Protein AF-A0A8J4SW60-F1 (afdb_monomer_lite)

Foldseek 3Di:
DVVVCVVAVDPQDDDDDDDCVVVDPDDDDDDDPVPPDDDPDDDDDPPDDDDDDDDDDDPPPDDDWDKDKDFDPPVVRRVVPRMDIDTDGD

Structure (mmCIF, N/CA/C/O backbone):
data_AF-A0A8J4SW60-F1
#
_entry.id   AF-A0A8J4SW60-F1
#
loop_
_atom_site.group_PDB
_atom_site.id
_atom_site.type_symbol
_atom_site.label_atom_id
_atom_site.label_alt_id
_atom_site.label_comp_id
_atom_site.label_asym_id
_atom_site.label_entity_id
_atom_site.label_seq_id
_atom_site.pdbx_PDB_ins_code
_atom_site.Cartn_x
_atom_site.Cartn_y
_atom_site.Cartn_z
_atom_site.occupancy
_atom_site.B_iso_or_equiv
_atom_site.auth_seq_id
_atom_site.auth_comp_id
_atom_site.auth_asym_id
_atom_site.auth_atom_id
_atom_site.pdbx_PDB_model_num
ATOM 1 N N . MET A 1 1 ? -15.616 -12.862 3.438 1.00 44.19 1 MET A N 1
ATOM 2 C CA . MET A 1 1 ? -14.140 -13.023 3.349 1.00 44.19 1 MET A CA 1
ATOM 3 C C . MET A 1 1 ? -13.613 -14.457 3.515 1.00 44.19 1 MET A C 1
ATOM 5 O O . MET A 1 1 ? -12.539 -14.724 2.983 1.00 44.19 1 MET A O 1
ATOM 9 N N . ARG A 1 2 ? -14.316 -15.396 4.182 1.00 40.44 2 ARG A N 1
ATOM 10 C CA . ARG A 1 2 ? -13.878 -16.812 4.263 1.00 40.44 2 ARG A CA 1
ATOM 11 C C . ARG A 1 2 ? -13.726 -17.492 2.889 1.00 40.44 2 ARG A C 1
ATOM 13 O O . ARG A 1 2 ? -12.720 -18.157 2.680 1.00 40.44 2 ARG A O 1
ATOM 20 N N . SER A 1 3 ? -14.633 -17.264 1.931 1.00 43.47 3 SER A N 1
ATOM 21 C CA . SER A 1 3 ? -14.531 -17.909 0.602 1.00 43.47 3 SER A CA 1
ATOM 22 C C . SER A 1 3 ? -13.369 -17.383 -0.255 1.00 43.47 3 SER A C 1
ATOM 24 O O . SER A 1 3 ? -12.759 -18.143 -1.002 1.00 43.47 3 SER A O 1
ATOM 26 N N . LEU A 1 4 ? -12.973 -16.117 -0.081 1.00 47.72 4 LEU A N 1
ATOM 27 C CA . LEU A 1 4 ? -11.830 -15.533 -0.792 1.00 47.72 4 LEU A CA 1
ATOM 28 C C . LEU A 1 4 ? -10.479 -15.958 -0.191 1.00 47.72 4 LEU A C 1
ATOM 30 O O . LEU A 1 4 ? -9.462 -15.827 -0.861 1.00 47.72 4 LEU A O 1
ATOM 34 N N . ARG A 1 5 ? -10.415 -16.430 1.068 1.00 50.31 5 ARG A N 1
ATOM 35 C CA . ARG A 1 5 ? -9.197 -17.083 1.599 1.00 50.31 5 ARG A CA 1
ATOM 36 C C . ARG A 1 5 ? -8.960 -18.440 0.927 1.00 50.31 5 ARG A C 1
ATOM 38 O O . ARG A 1 5 ? -7.818 -18.755 0.644 1.00 50.31 5 ARG A O 1
ATOM 45 N N . GLY A 1 6 ? -10.021 -19.197 0.638 1.00 47.00 6 GLY A N 1
ATOM 46 C CA . GLY A 1 6 ? -9.918 -20.465 -0.097 1.00 47.00 6 GLY A CA 1
ATOM 47 C C . GLY A 1 6 ? -9.657 -20.295 -1.598 1.00 47.00 6 GLY A C 1
ATOM 48 O O . GLY A 1 6 ? -9.019 -21.148 -2.196 1.00 47.00 6 GLY A O 1
ATOM 49 N N . SER A 1 7 ? -10.113 -19.190 -2.202 1.00 45.56 7 SER A N 1
ATOM 50 C CA . SER A 1 7 ? -9.956 -18.939 -3.651 1.00 45.56 7 SER A CA 1
ATOM 51 C C . SER A 1 7 ? -8.594 -18.341 -4.036 1.00 45.56 7 SER A C 1
ATOM 53 O O . SER A 1 7 ? -8.134 -18.533 -5.154 1.00 45.56 7 SER A O 1
ATOM 55 N N . TYR A 1 8 ? -7.947 -17.622 -3.114 1.00 50.41 8 TYR A N 1
ATOM 56 C CA . TYR A 1 8 ? -6.643 -16.971 -3.306 1.00 50.41 8 TYR A CA 1
ATOM 57 C C . TYR A 1 8 ? -5.705 -17.335 -2.150 1.00 50.41 8 TYR A C 1
ATOM 59 O O . TYR A 1 8 ? -5.139 -16.456 -1.508 1.00 50.41 8 TYR A O 1
ATOM 67 N N . GLY A 1 9 ? -5.680 -18.622 -1.802 1.00 52.25 9 GLY A N 1
ATOM 68 C CA . GLY A 1 9 ? -4.849 -19.229 -0.765 1.00 52.25 9 GLY A CA 1
ATOM 69 C C . GLY A 1 9 ? -3.993 -20.334 -1.380 1.00 52.25 9 GLY A C 1
ATOM 70 O O . GLY A 1 9 ? -4.264 -21.508 -1.169 1.00 52.25 9 GLY A O 1
ATOM 71 N N . GLY A 1 10 ? -3.025 -19.963 -2.210 1.00 51.81 10 GLY A N 1
ATOM 72 C CA . GLY A 1 10 ? -2.025 -20.829 -2.824 1.00 51.81 10 GLY A CA 1
ATOM 73 C C . GLY A 1 10 ? -0.607 -20.248 -2.693 1.00 51.81 10 GLY A C 1
ATOM 74 O O . GLY A 1 10 ? -0.398 -19.280 -1.959 1.00 51.81 10 GLY A O 1
ATOM 75 N N . PRO A 1 11 ? 0.380 -20.802 -3.417 1.00 50.53 11 PRO A N 1
ATOM 76 C CA . PRO A 1 11 ? 1.784 -20.371 -3.352 1.00 50.53 11 PRO A CA 1
ATOM 77 C C . PRO A 1 11 ? 2.003 -18.880 -3.663 1.00 50.53 11 PRO A C 1
ATOM 79 O O . PRO A 1 11 ? 2.947 -18.287 -3.157 1.00 50.53 11 PRO A O 1
ATOM 82 N N . ASN A 1 12 ? 1.089 -18.268 -4.430 1.00 50.62 12 ASN A N 1
ATOM 83 C CA . ASN A 1 12 ? 1.147 -16.868 -4.872 1.00 50.62 12 ASN A CA 1
ATOM 84 C C .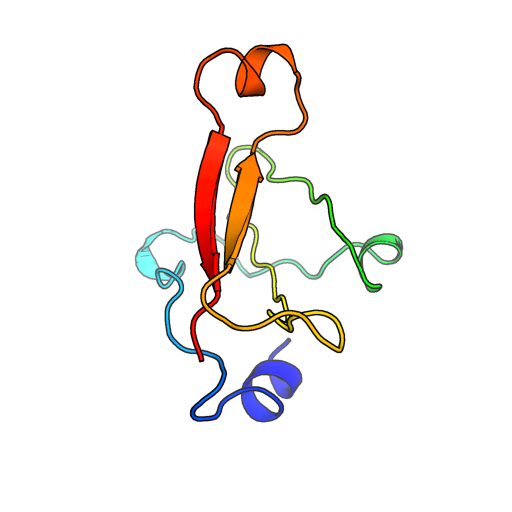 ASN A 1 12 ? 0.158 -15.951 -4.101 1.00 50.62 12 ASN A C 1
ATOM 86 O O . ASN A 1 12 ? -0.263 -14.914 -4.609 1.00 50.62 12 ASN A O 1
ATOM 90 N N . GLY A 1 13 ? -0.240 -16.352 -2.884 1.00 59.66 13 GLY A N 1
ATOM 91 C CA . GLY A 1 13 ? -1.020 -15.574 -1.900 1.00 59.66 13 GLY A CA 1
ATOM 92 C C . GLY A 1 13 ? -2.060 -16.453 -1.200 1.00 59.66 13 GLY A C 1
ATOM 93 O O . GLY A 1 13 ? -2.605 -17.321 -1.858 1.00 59.66 13 GLY A O 1
ATOM 94 N N . VAL A 1 14 ? -2.419 -16.348 0.088 1.00 59.69 14 VAL A N 1
ATOM 95 C CA . VAL A 1 14 ? -1.895 -15.576 1.233 1.00 59.69 14 VAL A CA 1
ATOM 96 C C . VAL A 1 14 ? -1.253 -16.558 2.234 1.00 59.69 14 VAL A C 1
ATOM 98 O O . VAL A 1 14 ? -1.962 -17.432 2.739 1.00 59.69 14 VAL A O 1
ATOM 101 N N . PRO A 1 15 ? 0.046 -16.410 2.563 1.00 49.28 15 PRO A N 1
ATOM 102 C CA . PRO A 1 15 ? 0.424 -16.086 3.952 1.00 49.28 15 PRO A CA 1
ATOM 103 C C . PRO A 1 15 ? 1.579 -15.063 4.036 1.00 49.28 15 PRO A C 1
ATOM 105 O O . PRO A 1 15 ? 2.565 -15.178 3.318 1.00 49.28 15 PRO A O 1
ATOM 108 N N . GLY A 1 16 ? 1.479 -14.066 4.926 1.00 52.22 16 GLY A N 1
ATOM 109 C CA . GLY A 1 16 ? 2.569 -13.094 5.141 1.00 52.22 16 GLY A CA 1
ATOM 110 C C . GLY A 1 16 ? 2.196 -11.814 5.897 1.00 52.22 16 GLY A C 1
ATOM 111 O O . GLY A 1 16 ? 3.074 -11.111 6.383 1.00 52.22 16 GLY A O 1
ATOM 112 N N . GLY A 1 17 ? 0.903 -11.514 6.046 1.00 60.50 17 GLY A N 1
ATOM 113 C CA . GLY A 1 17 ? 0.468 -10.487 6.992 1.00 60.50 17 GLY A CA 1
ATOM 114 C C . GLY A 1 17 ? 0.640 -10.972 8.432 1.00 60.50 17 GLY A C 1
ATOM 115 O O . GLY A 1 17 ? 0.413 -12.152 8.707 1.00 60.50 17 GLY A O 1
ATOM 116 N N . ILE A 1 18 ? 1.003 -10.065 9.344 1.00 70.19 18 ILE A N 1
ATOM 117 C CA . ILE A 1 18 ? 0.930 -10.315 10.790 1.00 70.19 18 ILE A CA 1
ATOM 118 C C . ILE A 1 18 ? -0.498 -10.781 11.099 1.00 70.19 18 ILE A C 1
ATOM 120 O O . ILE A 1 18 ? -1.451 -10.093 10.730 1.00 70.19 18 ILE A O 1
ATOM 124 N N . ASP A 1 19 ? -0.650 -11.953 11.725 1.00 76.88 19 ASP A N 1
ATOM 125 C CA . ASP A 1 19 ? -1.961 -12.424 12.174 1.00 76.88 19 ASP A CA 1
ATOM 126 C C . ASP A 1 19 ? -2.521 -11.402 13.175 1.00 76.88 19 ASP A C 1
ATOM 128 O O . ASP A 1 19 ? -1.919 -11.210 14.232 1.00 76.88 19 ASP A O 1
ATOM 132 N N . PRO A 1 20 ? -3.639 -10.719 12.866 1.00 80.88 20 PRO A N 1
ATOM 133 C CA . PRO A 1 20 ? -4.209 -9.731 13.770 1.00 80.88 20 PRO A CA 1
ATOM 134 C C . PRO A 1 20 ? -4.863 -10.370 15.000 1.00 80.88 20 PRO A C 1
ATOM 136 O O . PRO A 1 20 ? -5.138 -9.664 15.966 1.00 80.88 20 PRO A O 1
ATOM 139 N N . THR A 1 21 ? -5.136 -11.681 14.978 1.00 82.69 21 THR A N 1
ATOM 140 C CA . THR A 1 21 ? -5.933 -12.381 16.001 1.00 82.69 21 THR A CA 1
ATOM 141 C C . THR A 1 21 ? -5.429 -12.179 17.439 1.00 82.69 21 THR A C 1
ATOM 143 O O . THR A 1 21 ? -6.270 -11.970 18.309 1.00 82.69 21 THR A O 1
ATOM 146 N N . PRO A 1 22 ? -4.111 -12.158 17.730 1.00 87.69 22 PRO A N 1
ATOM 147 C CA . PRO A 1 22 ? -3.608 -11.896 19.082 1.00 87.69 22 PRO A CA 1
ATOM 148 C C . PRO A 1 22 ? -3.856 -10.467 19.594 1.00 87.69 22 PRO A C 1
ATOM 150 O O . PRO A 1 22 ? -3.791 -10.241 20.799 1.00 87.69 22 PRO A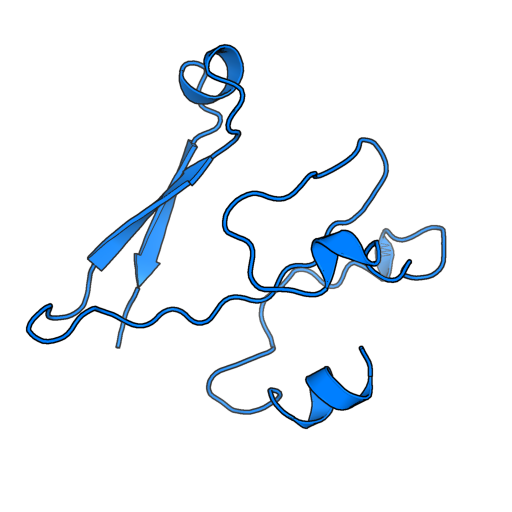 O 1
ATOM 153 N N . PHE A 1 23 ? -4.113 -9.507 18.700 1.00 88.00 23 PHE A N 1
ATOM 154 C CA . PHE A 1 23 ? -4.296 -8.085 19.028 1.00 88.00 23 PHE A CA 1
ATOM 155 C C . PHE A 1 23 ? -5.743 -7.609 18.850 1.00 88.00 23 PHE A C 1
ATOM 157 O O . PHE A 1 23 ? -6.113 -6.543 19.340 1.00 88.00 23 PHE A O 1
ATOM 164 N N . ALA A 1 24 ? -6.562 -8.370 18.125 1.00 88.44 24 ALA A N 1
ATOM 165 C CA . ALA A 1 24 ? -7.942 -8.021 17.840 1.00 88.44 24 ALA A CA 1
ATOM 166 C C . ALA A 1 24 ? -8.827 -8.214 19.079 1.00 88.44 24 ALA A C 1
ATOM 168 O O . ALA A 1 24 ? -8.898 -9.297 19.656 1.00 88.44 24 ALA A O 1
ATOM 169 N N . THR A 1 25 ? -9.555 -7.165 19.454 1.00 92.06 25 THR A N 1
ATOM 170 C CA . THR A 1 25 ? -10.505 -7.172 20.580 1.00 92.06 25 THR A CA 1
ATOM 171 C C . THR A 1 25 ? -11.953 -7.414 20.147 1.00 92.06 25 THR A C 1
ATOM 173 O O . THR A 1 25 ? -12.832 -7.570 20.991 1.00 92.06 25 THR A O 1
ATOM 176 N N . GLY A 1 26 ? -12.214 -7.461 18.837 1.00 88.56 26 GLY A N 1
ATOM 177 C CA . GLY A 1 26 ? -13.543 -7.616 18.255 1.00 88.56 26 GLY A CA 1
ATOM 178 C C . GLY A 1 26 ? -13.527 -8.408 16.945 1.00 88.56 26 GLY A C 1
ATOM 179 O O . GLY A 1 26 ? -12.458 -8.748 16.427 1.00 88.56 26 GLY A O 1
ATOM 180 N N . PRO A 1 27 ? -14.713 -8.742 16.408 1.00 86.75 27 PRO A N 1
ATOM 181 C CA . PRO A 1 27 ? -14.818 -9.449 15.141 1.00 86.75 27 PRO A CA 1
ATOM 182 C C . PRO A 1 27 ? -14.336 -8.578 13.972 1.00 86.75 27 PRO A C 1
ATOM 184 O O . PRO A 1 27 ? -14.357 -7.353 14.030 1.00 86.75 27 PRO A O 1
ATOM 187 N N . MET A 1 28 ? -13.948 -9.224 12.871 1.00 86.25 28 MET A N 1
ATOM 188 C CA . MET A 1 28 ? -13.656 -8.529 11.616 1.00 86.25 28 MET A CA 1
ATOM 189 C C . MET A 1 28 ? -14.935 -7.920 11.034 1.00 86.25 28 MET A C 1
ATOM 191 O O . MET A 1 28 ? -15.889 -8.644 10.738 1.00 86.25 28 MET A O 1
ATOM 195 N N . GLU A 1 2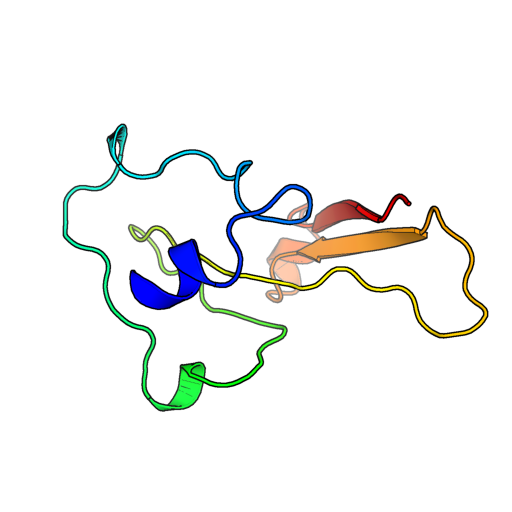9 ? -14.917 -6.612 10.812 1.00 90.62 29 GLU A N 1
ATOM 196 C CA . GLU A 1 29 ? -16.000 -5.893 10.145 1.00 90.62 29 GLU A CA 1
ATOM 197 C C . GLU A 1 29 ? -15.877 -6.024 8.616 1.00 90.62 29 GLU A C 1
ATOM 199 O O . GLU A 1 29 ? -14.767 -5.995 8.072 1.00 90.62 29 GLU A O 1
ATOM 204 N N . PRO A 1 30 ? -16.991 -6.225 7.888 1.00 89.81 30 PRO A N 1
ATOM 205 C CA . PRO A 1 30 ? -16.964 -6.202 6.432 1.00 89.81 30 PRO A CA 1
ATOM 206 C C . PRO A 1 30 ? -16.711 -4.774 5.910 1.00 89.81 30 PRO A C 1
ATOM 208 O O . PRO A 1 30 ? -17.112 -3.814 6.564 1.00 89.81 30 PRO A O 1
ATOM 211 N N . PRO A 1 31 ? -16.110 -4.620 4.714 1.00 91.62 31 PRO A N 1
ATOM 212 C CA . PRO A 1 31 ? -15.967 -3.307 4.086 1.00 91.62 31 PRO A CA 1
ATOM 213 C C . PRO A 1 31 ? -17.334 -2.678 3.782 1.00 91.62 31 PRO A C 1
ATOM 215 O O . PRO A 1 31 ? -18.298 -3.395 3.477 1.00 91.62 31 PRO A O 1
ATOM 218 N N . ASP A 1 32 ? -17.393 -1.343 3.800 1.00 92.62 32 ASP A N 1
ATOM 219 C CA . ASP A 1 32 ? -18.583 -0.574 3.418 1.00 92.62 32 ASP A CA 1
ATOM 220 C C . ASP A 1 32 ? -19.040 -0.941 1.991 1.00 92.62 32 ASP A C 1
ATOM 222 O O . ASP A 1 32 ? -18.200 -1.275 1.146 1.00 92.62 32 ASP A O 1
ATOM 226 N N . PRO A 1 33 ? -20.345 -0.873 1.653 1.00 94.62 33 PRO A N 1
ATOM 227 C CA . PRO A 1 33 ? -20.817 -1.129 0.299 1.00 94.62 33 PRO A CA 1
ATOM 228 C C . PRO A 1 33 ? -20.029 -0.436 -0.820 1.00 94.62 33 PRO A C 1
ATOM 230 O O . PRO A 1 33 ? -19.827 -1.062 -1.864 1.00 94.62 33 PRO A O 1
ATOM 233 N N . SER A 1 34 ? -19.563 0.795 -0.594 1.00 94.50 34 SER A N 1
ATOM 234 C CA . SER A 1 34 ? -18.753 1.595 -1.523 1.00 94.50 34 SER A CA 1
ATOM 235 C C . SER A 1 34 ? -17.276 1.175 -1.597 1.00 94.50 34 SER A C 1
ATOM 237 O O . SER A 1 34 ? -16.562 1.555 -2.528 1.00 94.50 34 SER A O 1
ATOM 239 N N . GLU A 1 35 ? -16.801 0.366 -0.651 1.00 95.00 35 GLU A N 1
ATOM 240 C CA . GLU A 1 35 ? -15.429 -0.150 -0.544 1.00 95.00 35 GLU A CA 1
ATOM 241 C C . GLU A 1 35 ? -15.301 -1.595 -1.055 1.00 95.00 35 GLU A C 1
ATOM 243 O O . GLU A 1 35 ? -14.214 -2.162 -1.052 1.00 95.00 35 GLU A O 1
ATOM 248 N N . ARG A 1 36 ? -16.389 -2.197 -1.556 1.00 91.00 36 ARG A N 1
ATOM 249 C CA . ARG A 1 36 ? -16.394 -3.572 -2.099 1.00 91.00 36 ARG A CA 1
ATOM 250 C C . ARG A 1 36 ? -15.826 -3.710 -3.521 1.00 91.00 36 ARG A C 1
ATOM 252 O O . ARG A 1 36 ? -15.874 -4.804 -4.079 1.00 91.00 36 ARG A O 1
ATOM 259 N N . GLY A 1 37 ? -15.332 -2.623 -4.112 1.00 91.56 37 GLY A N 1
ATOM 260 C CA . GLY A 1 37 ? -14.650 -2.608 -5.411 1.00 91.56 37 GLY A CA 1
ATOM 261 C C . GLY A 1 37 ? -13.124 -2.596 -5.284 1.00 91.56 37 GLY A C 1
ATOM 262 O O . GLY A 1 37 ? -12.579 -2.730 -4.191 1.00 91.56 37 GLY A O 1
ATOM 263 N N . PHE A 1 38 ? -12.431 -2.396 -6.407 1.00 93.19 38 PHE A N 1
ATOM 264 C CA . PHE A 1 38 ? -10.993 -2.119 -6.389 1.00 93.19 38 PHE A CA 1
ATOM 265 C C . PHE A 1 38 ? -10.725 -0.728 -5.814 1.00 93.19 38 PHE A C 1
ATOM 267 O O . PHE A 1 38 ? -11.460 0.217 -6.109 1.00 93.19 38 PHE A O 1
ATOM 274 N N . LYS A 1 39 ? -9.688 -0.636 -4.980 1.00 94.12 39 LYS A N 1
ATOM 275 C CA . LYS A 1 39 ? -9.206 0.599 -4.364 1.00 94.12 39 LYS A CA 1
ATOM 276 C C . LYS A 1 39 ? -7.687 0.594 -4.311 1.00 94.12 39 LYS A C 1
ATOM 278 O O . LYS A 1 39 ? -7.075 -0.448 -4.087 1.00 94.12 39 LYS A O 1
ATOM 283 N N . GLU A 1 40 ? -7.126 1.776 -4.472 1.00 94.81 40 GLU A N 1
ATOM 284 C CA . GLU A 1 40 ? -5.709 2.097 -4.329 1.00 94.81 40 GLU A CA 1
ATOM 285 C C . GLU A 1 40 ? -5.421 2.819 -3.006 1.00 94.81 40 GLU A C 1
ATOM 287 O O . GLU A 1 40 ? -4.394 2.565 -2.385 1.00 94.81 40 GLU A O 1
ATOM 292 N N . THR A 1 41 ? -6.370 3.631 -2.523 1.00 95.88 41 THR A N 1
ATOM 293 C CA . THR A 1 41 ? -6.302 4.306 -1.219 1.00 95.88 41 THR A CA 1
ATOM 294 C C . THR A 1 41 ? -7.404 3.792 -0.296 1.00 95.88 41 THR A C 1
ATOM 296 O O . THR A 1 41 ? -8.575 3.722 -0.679 1.00 95.88 41 THR A O 1
ATOM 299 N N . VAL A 1 42 ? -7.045 3.441 0.941 1.00 95.75 42 VAL A N 1
ATOM 300 C CA . VAL A 1 42 ? -7.978 2.942 1.964 1.00 95.75 42 VAL A CA 1
ATOM 301 C C . VAL A 1 42 ? -7.816 3.708 3.273 1.00 95.75 42 VAL A C 1
ATOM 303 O O . VAL A 1 42 ? -6.727 4.178 3.599 1.00 95.75 42 VAL A O 1
ATOM 306 N N . LYS A 1 43 ? -8.894 3.814 4.054 1.00 95.75 43 LYS A N 1
ATOM 307 C CA . LYS A 1 43 ? -8.835 4.386 5.404 1.00 95.75 43 LYS A CA 1
ATOM 308 C C . LYS A 1 43 ? -8.334 3.326 6.381 1.00 95.75 43 LYS A C 1
ATOM 310 O O . LYS A 1 43 ? -8.931 2.259 6.478 1.00 95.75 43 LYS A O 1
ATOM 315 N N . ALA A 1 44 ? -7.285 3.651 7.129 1.00 94.88 44 ALA A N 1
ATOM 316 C CA . ALA A 1 44 ? -6.853 2.891 8.296 1.00 94.88 44 ALA A CA 1
ATOM 317 C C . ALA A 1 44 ? -7.243 3.670 9.560 1.00 94.88 44 ALA A C 1
ATOM 319 O O . ALA A 1 44 ? -6.499 4.536 10.017 1.00 94.88 44 ALA A O 1
ATOM 320 N N . ASN A 1 45 ? -8.451 3.427 10.075 1.00 95.75 45 ASN A N 1
ATOM 321 C CA . ASN A 1 45 ? -8.975 4.199 11.203 1.00 95.75 45 ASN A CA 1
ATOM 322 C C . ASN A 1 45 ? -8.217 3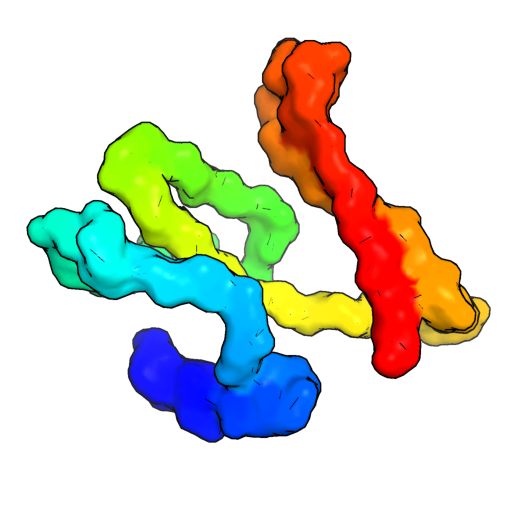.896 12.510 1.00 95.75 45 ASN A C 1
ATOM 324 O O . ASN A 1 45 ? -7.771 2.761 12.719 1.00 95.75 45 ASN A O 1
ATOM 328 N N . PRO A 1 46 ? -8.133 4.867 13.438 1.00 95.38 46 PRO A N 1
ATOM 329 C CA . PRO A 1 46 ? -7.571 4.642 14.766 1.00 95.38 46 PRO A CA 1
ATOM 330 C C . PRO A 1 46 ? -8.262 3.489 15.508 1.00 95.38 46 PRO A C 1
ATOM 332 O O . PRO A 1 46 ? -9.487 3.383 15.506 1.00 95.38 46 PRO A O 1
ATOM 335 N N . GLY A 1 47 ? -7.475 2.630 16.162 1.00 93.38 47 GLY A N 1
ATOM 336 C CA . GLY A 1 47 ? -7.988 1.505 16.956 1.00 93.38 47 GLY A CA 1
ATOM 337 C C . GLY A 1 47 ? -8.513 0.315 16.143 1.00 93.38 47 GLY A C 1
ATOM 338 O O . GLY A 1 47 ? -9.035 -0.626 16.736 1.00 93.38 47 GLY A O 1
ATOM 339 N N . GLN A 1 48 ? -8.370 0.325 14.813 1.00 92.25 48 GLN A N 1
ATOM 340 C CA . GLN A 1 48 ? -8.810 -0.761 13.936 1.00 92.25 48 GLN A CA 1
ATOM 341 C C . GLN A 1 48 ? -7.641 -1.405 13.181 1.00 92.25 48 GLN A C 1
ATOM 343 O O . GLN A 1 48 ? -6.649 -0.765 12.837 1.00 92.25 48 GLN A O 1
ATOM 348 N N . LEU A 1 49 ? -7.793 -2.691 12.866 1.00 89.44 49 LEU A N 1
ATOM 349 C CA . LEU A 1 49 ? -6.902 -3.430 11.974 1.00 89.44 49 LEU A CA 1
ATOM 350 C C . LEU A 1 49 ? -7.531 -3.472 10.579 1.00 89.44 49 LEU A C 1
ATOM 352 O O . LEU A 1 49 ? -8.561 -4.112 10.376 1.00 89.44 49 LEU A O 1
ATOM 356 N N . THR A 1 50 ? -6.906 -2.808 9.606 1.00 91.06 50 THR A N 1
ATOM 357 C CA . THR A 1 50 ? -7.393 -2.779 8.217 1.00 91.06 50 THR A CA 1
ATOM 358 C C . THR A 1 50 ? -6.682 -3.844 7.392 1.00 91.06 50 THR A C 1
ATOM 360 O O . THR A 1 50 ? -5.459 -3.842 7.284 1.00 91.06 50 THR A O 1
ATOM 363 N N . THR A 1 51 ? -7.437 -4.774 6.803 1.00 87.88 51 THR A N 1
ATOM 364 C CA . THR A 1 51 ? -6.883 -5.828 5.938 1.00 87.88 51 THR A CA 1
ATOM 365 C C . THR A 1 51 ? -7.192 -5.530 4.477 1.00 87.88 51 THR A C 1
ATOM 367 O O . THR A 1 51 ? -8.357 -5.537 4.083 1.00 87.88 51 THR A O 1
ATOM 370 N N . ILE A 1 52 ? -6.152 -5.361 3.661 1.00 88.50 52 ILE A N 1
ATOM 371 C CA . ILE A 1 52 ? -6.264 -5.232 2.203 1.00 88.50 52 ILE A CA 1
ATOM 372 C C . ILE A 1 52 ? -5.728 -6.470 1.487 1.00 88.50 52 ILE A C 1
ATOM 374 O O . ILE A 1 52 ? -5.030 -7.305 2.066 1.00 88.50 52 ILE A O 1
ATOM 378 N N . ARG A 1 53 ? -6.073 -6.595 0.207 1.00 84.25 53 ARG A N 1
ATOM 379 C CA . ARG A 1 53 ? -5.516 -7.599 -0.699 1.00 84.25 53 ARG A CA 1
ATOM 380 C C . ARG A 1 53 ? -5.213 -6.931 -2.025 1.00 84.25 53 ARG A C 1
ATOM 382 O O . ARG A 1 53 ? -6.103 -6.317 -2.605 1.00 84.25 53 ARG A O 1
ATOM 389 N N . ALA A 1 54 ? -3.985 -7.088 -2.490 1.00 86.56 54 ALA A N 1
ATOM 390 C CA . ALA A 1 54 ? -3.516 -6.537 -3.749 1.00 86.56 54 ALA A CA 1
ATOM 391 C C . ALA A 1 54 ? -2.914 -7.651 -4.609 1.00 86.56 54 ALA A C 1
ATOM 393 O O . ALA A 1 54 ? -2.386 -8.634 -4.085 1.00 86.56 54 ALA A O 1
ATOM 394 N N . LYS A 1 55 ? -3.011 -7.488 -5.929 1.00 86.00 55 LYS A N 1
ATOM 395 C CA . LYS A 1 55 ? -2.251 -8.268 -6.903 1.00 86.00 55 LYS A CA 1
ATOM 396 C C . LYS A 1 55 ? -1.081 -7.402 -7.356 1.00 86.00 55 LYS A C 1
ATOM 398 O O . LYS A 1 55 ? -1.308 -6.305 -7.859 1.00 86.00 55 LYS A O 1
ATOM 403 N N . TYR A 1 56 ? 0.138 -7.883 -7.156 1.00 87.44 56 TYR A N 1
ATOM 404 C CA . TYR A 1 56 ? 1.353 -7.178 -7.555 1.00 87.44 56 TYR A CA 1
ATOM 405 C C . TYR A 1 56 ? 1.818 -7.693 -8.918 1.00 87.44 56 TYR A C 1
ATOM 407 O O . TYR A 1 56 ? 2.675 -8.565 -8.991 1.00 87.44 56 TYR A O 1
ATOM 415 N N . ASP A 1 57 ? 1.218 -7.170 -9.987 1.00 87.50 57 ASP A N 1
ATOM 416 C CA . ASP A 1 57 ? 1.638 -7.446 -11.364 1.00 87.50 57 ASP A CA 1
ATOM 417 C C . ASP A 1 57 ? 2.433 -6.270 -11.930 1.00 87.50 57 ASP A C 1
ATOM 419 O O . ASP A 1 57 ? 2.122 -5.107 -11.661 1.00 87.50 57 ASP A O 1
ATOM 423 N N . LEU A 1 58 ? 3.415 -6.574 -12.779 1.00 89.62 58 LEU A N 1
ATOM 424 C CA . LEU A 1 58 ? 4.123 -5.561 -13.555 1.00 89.62 58 LEU A CA 1
ATOM 425 C C . LEU A 1 58 ? 3.422 -5.312 -14.900 1.00 89.62 58 LEU A C 1
ATOM 427 O O . LEU A 1 58 ? 2.917 -6.259 -15.510 1.00 89.62 58 LEU A O 1
ATOM 431 N N . PRO A 1 59 ? 3.399 -4.059 -15.396 1.00 89.94 59 PRO A N 1
ATOM 432 C CA . PRO A 1 59 ? 2.899 -3.764 -16.733 1.00 89.94 59 PRO A CA 1
ATOM 433 C C . PRO A 1 59 ? 3.668 -4.523 -17.823 1.00 89.94 59 PRO A C 1
ATOM 435 O O . PRO A 1 59 ? 4.850 -4.840 -17.675 1.00 89.94 59 PRO A O 1
ATOM 438 N N . ASN A 1 60 ? 3.015 -4.760 -18.962 1.00 91.75 60 ASN A N 1
ATOM 439 C CA . ASN A 1 60 ? 3.648 -5.415 -20.108 1.00 91.75 60 ASN A CA 1
ATOM 440 C C . ASN A 1 60 ? 4.930 -4.681 -20.533 1.00 91.75 60 ASN A C 1
ATOM 442 O O . ASN A 1 60 ? 4.925 -3.466 -20.722 1.00 91.75 60 ASN A O 1
ATOM 446 N N . GLY A 1 61 ? 6.017 -5.433 -20.718 1.00 92.62 61 GLY A N 1
ATOM 447 C CA . GLY A 1 61 ? 7.323 -4.887 -21.099 1.00 92.62 61 GLY A CA 1
ATOM 448 C C . GLY A 1 61 ? 8.157 -4.343 -19.934 1.00 92.62 61 GLY A C 1
ATOM 449 O O . GLY A 1 61 ? 9.299 -3.950 -20.156 1.00 92.62 61 GLY A O 1
ATOM 450 N N . VAL A 1 62 ? 7.637 -4.356 -18.702 1.00 93.62 62 VAL A N 1
ATOM 451 C CA . VAL A 1 62 ? 8.391 -3.981 -17.501 1.00 93.62 62 VAL A CA 1
ATOM 452 C C . VAL A 1 62 ? 8.976 -5.236 -16.857 1.00 93.62 62 VAL A C 1
ATOM 454 O O . VAL A 1 62 ? 8.247 -6.128 -16.425 1.00 93.62 62 VAL A O 1
ATOM 457 N N . ALA A 1 63 ? 10.306 -5.312 -16.796 1.00 93.00 63 ALA A N 1
ATOM 458 C CA . ALA A 1 63 ? 11.010 -6.424 -16.166 1.00 93.00 63 ALA A CA 1
ATOM 459 C C . ALA A 1 63 ? 11.116 -6.229 -14.647 1.00 93.00 63 ALA A C 1
ATOM 461 O O . ALA A 1 63 ? 11.390 -5.127 -14.172 1.00 93.00 63 ALA A O 1
ATOM 462 N N . ALA A 1 64 ? 10.941 -7.308 -13.886 1.00 92.44 64 ALA A N 1
ATOM 463 C CA . ALA A 1 64 ? 11.245 -7.332 -12.459 1.00 92.44 64 ALA A CA 1
ATOM 464 C C . ALA A 1 64 ? 12.775 -7.306 -12.212 1.00 92.44 64 ALA A C 1
ATOM 466 O O . ALA A 1 64 ? 13.529 -7.785 -13.064 1.00 92.44 64 ALA A O 1
ATOM 467 N N . PRO A 1 65 ? 13.245 -6.820 -11.046 1.00 95.00 65 PRO A N 1
ATOM 468 C CA . PRO A 1 65 ? 12.458 -6.239 -9.958 1.00 95.00 65 PRO A CA 1
ATOM 469 C C . PRO A 1 65 ? 12.077 -4.775 -10.212 1.00 95.00 65 PRO A C 1
ATOM 471 O O . PRO A 1 65 ? 12.819 -4.034 -10.852 1.00 95.00 65 PRO A O 1
ATOM 474 N N . GLN A 1 66 ? 10.938 -4.347 -9.666 1.00 96.00 66 GLN A N 1
ATOM 475 C CA . GLN A 1 66 ? 10.516 -2.941 -9.669 1.00 96.00 66 GLN A CA 1
ATOM 476 C C . GLN A 1 66 ? 10.187 -2.479 -8.256 1.00 96.00 66 GLN A C 1
ATOM 478 O O . GLN A 1 66 ? 9.527 -3.196 -7.502 1.00 96.00 66 GLN A O 1
ATOM 483 N N . THR A 1 67 ? 10.637 -1.275 -7.908 1.00 96.00 67 THR A N 1
ATOM 484 C CA . THR A 1 67 ? 10.394 -0.677 -6.594 1.00 96.00 67 THR A CA 1
ATOM 485 C C . THR A 1 67 ? 9.321 0.393 -6.699 1.00 96.00 67 THR A C 1
ATOM 487 O O . THR A 1 67 ? 9.405 1.296 -7.527 1.00 96.00 67 THR A O 1
ATOM 490 N N . TYR A 1 68 ? 8.332 0.284 -5.825 1.00 95.75 68 TYR A N 1
ATOM 491 C CA . TYR A 1 68 ? 7.206 1.196 -5.687 1.00 95.75 68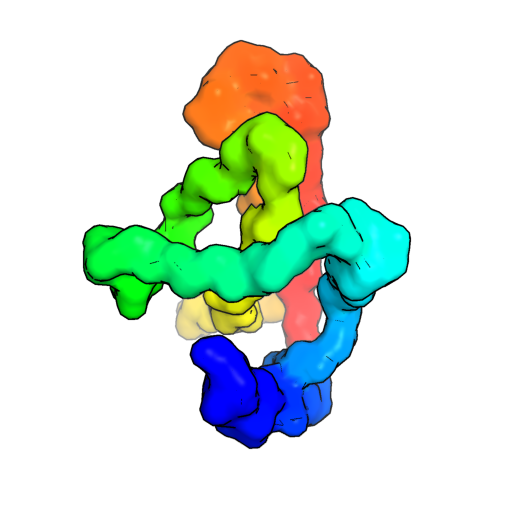 TYR A CA 1
ATOM 492 C C . TYR A 1 68 ? 7.129 1.688 -4.239 1.00 95.75 68 TYR A C 1
ATOM 494 O O . TYR A 1 68 ? 7.924 1.280 -3.388 1.00 95.75 68 TYR A O 1
ATOM 502 N N . VAL A 1 69 ? 6.163 2.557 -3.950 1.00 97.25 69 VAL A N 1
ATOM 503 C CA . VAL A 1 69 ? 5.950 3.120 -2.615 1.00 97.25 69 VAL A CA 1
ATOM 504 C C . VAL A 1 69 ? 4.543 2.840 -2.113 1.00 97.25 69 VAL A C 1
ATOM 506 O O . VAL A 1 69 ? 3.598 2.707 -2.888 1.00 97.25 69 VAL A O 1
ATOM 509 N N . TYR A 1 70 ? 4.418 2.768 -0.795 1.00 96.81 70 TYR A N 1
ATOM 510 C CA . TYR A 1 70 ? 3.154 2.921 -0.091 1.00 96.81 70 TYR A CA 1
ATOM 511 C C . TYR A 1 70 ? 3.356 3.954 1.018 1.00 96.81 70 TYR A C 1
ATOM 513 O O . TYR A 1 70 ? 4.426 4.023 1.630 1.00 96.81 70 TYR A O 1
ATOM 521 N N . HIS A 1 71 ? 2.350 4.788 1.255 1.00 98.00 71 HIS A N 1
ATOM 522 C CA . HIS A 1 71 ? 2.465 5.900 2.192 1.00 98.00 71 HIS A CA 1
ATOM 523 C C . HIS A 1 71 ? 1.103 6.328 2.733 1.00 98.00 71 HIS A C 1
ATOM 525 O O . HIS A 1 71 ? 0.048 5.905 2.251 1.00 98.00 71 HIS A O 1
ATOM 531 N N . CYS A 1 72 ? 1.132 7.162 3.769 1.00 97.88 72 CYS A N 1
ATOM 532 C CA . CYS A 1 72 ? -0.038 7.938 4.149 1.00 97.88 72 CYS A CA 1
ATOM 533 C C . CYS A 1 72 ? -0.287 9.001 3.077 1.00 97.88 72 CYS A C 1
ATOM 535 O O . CYS A 1 72 ? 0.634 9.715 2.711 1.00 97.88 72 CYS A O 1
ATOM 537 N N . HIS A 1 73 ? -1.525 9.145 2.612 1.00 97.44 73 HIS A N 1
ATOM 53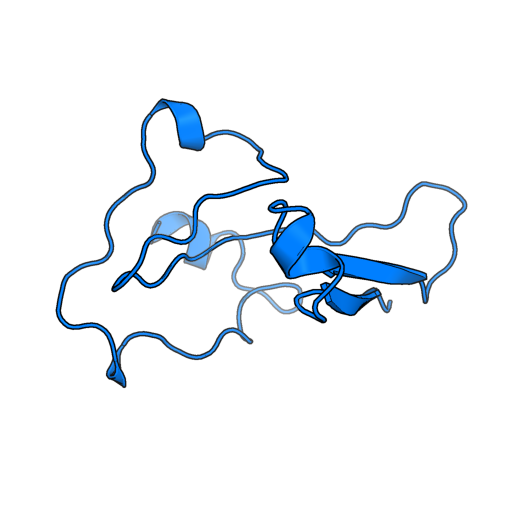8 C CA . HIS A 1 73 ? -1.868 10.160 1.611 1.00 97.44 73 HIS A CA 1
ATOM 539 C C . HIS A 1 73 ? -2.220 11.533 2.235 1.00 97.44 73 HIS A C 1
ATOM 541 O O . HIS A 1 73 ? -2.797 12.400 1.579 1.00 97.44 73 HIS A O 1
ATOM 547 N N . ILE A 1 74 ? -1.907 11.720 3.523 1.00 98.06 74 ILE A N 1
ATOM 548 C CA . ILE A 1 74 ? -1.861 13.032 4.176 1.00 98.06 74 ILE A CA 1
ATOM 549 C C . ILE A 1 74 ? -0.454 13.563 3.923 1.00 98.06 74 ILE A C 1
ATOM 551 O O . ILE A 1 74 ? 0.504 12.989 4.436 1.00 98.06 74 ILE A O 1
ATOM 555 N N . ILE A 1 75 ? -0.338 14.622 3.124 1.00 97.94 75 ILE A N 1
ATOM 556 C CA . ILE A 1 75 ? 0.950 15.106 2.605 1.00 97.94 75 ILE A CA 1
ATOM 557 C C . ILE A 1 75 ? 1.905 15.467 3.737 1.00 97.94 75 ILE A C 1
ATOM 559 O O . ILE A 1 75 ? 3.068 15.084 3.721 1.00 97.94 75 ILE A O 1
ATOM 563 N N . GLU A 1 76 ? 1.400 16.110 4.789 1.00 98.38 76 GLU A N 1
ATOM 564 C CA . GLU A 1 76 ? 2.213 16.439 5.951 1.00 98.38 76 GLU A CA 1
ATOM 565 C C . GLU A 1 76 ? 2.765 15.182 6.627 1.00 98.38 76 GLU A C 1
ATOM 567 O O . GLU A 1 76 ? 3.853 15.219 7.176 1.00 98.38 76 GLU A O 1
ATOM 572 N N . HIS A 1 77 ? 2.060 14.053 6.606 1.00 98.31 77 HIS A N 1
ATOM 573 C CA . HIS A 1 77 ? 2.584 12.803 7.154 1.00 98.31 77 HIS A CA 1
ATOM 574 C C . HIS A 1 77 ? 3.569 12.132 6.191 1.00 98.31 77 HIS A C 1
ATOM 576 O O . HIS A 1 77 ? 4.593 11.615 6.632 1.00 98.31 77 HIS A O 1
ATOM 582 N N . GLU A 1 78 ? 3.263 12.137 4.892 1.00 98.00 78 GLU A N 1
ATOM 583 C CA . GLU A 1 78 ? 4.122 11.615 3.824 1.00 98.00 78 GLU A CA 1
ATOM 584 C C . GLU A 1 78 ? 5.513 12.254 3.859 1.00 98.00 78 GLU A C 1
ATOM 586 O O . GLU A 1 78 ? 6.512 11.542 3.982 1.00 98.00 78 GLU A O 1
ATOM 591 N N . ASP A 1 79 ? 5.560 13.588 3.845 1.00 97.56 79 ASP A N 1
ATOM 592 C CA . ASP A 1 79 ? 6.797 14.371 3.866 1.00 97.56 79 ASP A CA 1
ATOM 593 C C . ASP A 1 79 ? 7.540 14.248 5.208 1.00 97.56 79 ASP A C 1
ATOM 595 O O . ASP A 1 79 ? 8.758 14.420 5.268 1.00 97.56 79 ASP A O 1
ATOM 599 N N . ASN A 1 80 ? 6.827 13.894 6.285 1.00 97.50 80 ASN A N 1
ATOM 600 C CA . ASN A 1 80 ? 7.394 13.598 7.604 1.00 97.50 80 ASN A CA 1
ATOM 601 C C . ASN A 1 80 ? 7.625 12.082 7.826 1.00 97.50 80 ASN A C 1
ATOM 603 O O . ASN A 1 80 ? 7.347 11.551 8.901 1.00 97.50 80 ASN A O 1
ATOM 607 N N . ASP A 1 81 ? 8.175 11.390 6.821 1.00 96.88 81 ASP A N 1
ATOM 608 C CA . ASP A 1 81 ? 8.668 9.994 6.866 1.00 96.88 81 ASP A CA 1
ATOM 609 C C . ASP A 1 81 ? 7.594 8.883 6.958 1.00 96.88 81 ASP A C 1
ATOM 611 O O . ASP A 1 81 ? 7.917 7.712 7.187 1.00 96.88 81 ASP A O 1
ATOM 615 N N . MET A 1 82 ? 6.308 9.174 6.708 1.00 98.25 82 MET A N 1
ATOM 616 C CA . MET A 1 82 ? 5.274 8.128 6.563 1.00 98.25 82 MET A CA 1
ATOM 617 C C . MET A 1 82 ? 5.187 7.548 5.141 1.00 98.25 82 MET A C 1
ATOM 619 O O . MET A 1 82 ? 4.093 7.286 4.634 1.00 98.25 82 MET A O 1
ATOM 623 N N . MET A 1 83 ? 6.339 7.283 4.524 1.00 98.00 83 MET A N 1
ATOM 624 C CA . MET A 1 83 ? 6.470 6.613 3.229 1.00 98.00 83 MET A CA 1
ATOM 625 C C . MET A 1 83 ? 7.479 5.468 3.314 1.00 98.00 83 MET A C 1
ATOM 627 O O . MET A 1 83 ? 8.534 5.584 3.938 1.00 98.00 83 MET A O 1
ATOM 631 N N . ARG A 1 84 ? 7.168 4.329 2.686 1.00 97.75 84 ARG A N 1
ATOM 632 C CA . ARG A 1 84 ? 8.065 3.167 2.650 1.00 97.75 84 ARG A CA 1
ATOM 633 C C . ARG A 1 84 ? 8.121 2.551 1.249 1.00 97.75 84 ARG A C 1
ATOM 635 O O . ARG A 1 84 ? 7.095 2.485 0.566 1.00 97.75 84 ARG A O 1
ATOM 642 N N . PRO A 1 85 ? 9.302 2.077 0.815 1.00 97.56 85 PRO A N 1
ATOM 643 C CA . PRO A 1 85 ? 9.430 1.352 -0.436 1.00 97.56 85 PRO A CA 1
ATOM 644 C C . PRO A 1 85 ? 8.980 -0.104 -0.279 1.00 97.56 85 PRO A C 1
ATOM 646 O O . PRO A 1 85 ? 9.113 -0.705 0.789 1.00 97.56 85 PRO A O 1
ATOM 649 N N . PHE A 1 86 ? 8.520 -0.699 -1.373 1.00 93.94 86 PHE A N 1
ATOM 650 C CA . PHE A 1 86 ? 8.397 -2.145 -1.521 1.00 93.94 86 PHE A CA 1
ATOM 651 C C . PHE A 1 86 ? 8.855 -2.561 -2.919 1.00 93.94 86 PHE A C 1
ATOM 653 O O . PHE A 1 86 ? 8.700 -1.809 -3.882 1.00 93.94 86 PHE A O 1
ATOM 660 N N . THR A 1 87 ? 9.418 -3.761 -3.039 1.00 94.44 87 THR A N 1
ATOM 661 C CA . THR A 1 87 ? 9.927 -4.277 -4.313 1.00 94.44 87 THR A CA 1
ATOM 662 C C . THR A 1 87 ? 9.092 -5.462 -4.767 1.00 94.44 87 THR A C 1
ATOM 664 O O . THR A 1 87 ? 8.949 -6.445 -4.044 1.00 94.44 87 THR A O 1
ATOM 667 N N . VAL A 1 88 ? 8.558 -5.368 -5.981 1.00 92.12 88 VAL A N 1
ATOM 668 C CA . VAL A 1 88 ? 7.919 -6.482 -6.680 1.00 92.12 88 VAL A CA 1
ATOM 669 C C . VAL A 1 88 ? 9.017 -7.302 -7.346 1.00 92.12 88 VAL A C 1
ATOM 671 O O . VAL A 1 88 ? 9.782 -6.786 -8.164 1.00 92.12 88 VAL A O 1
ATOM 674 N N . VAL A 1 89 ? 9.103 -8.570 -6.958 1.00 88.50 89 VAL A N 1
ATOM 675 C CA . VAL A 1 89 ? 10.061 -9.565 -7.459 1.00 88.50 89 VAL A CA 1
ATOM 676 C C . VAL A 1 89 ? 9.322 -10.625 -8.296 1.00 88.50 89 VAL A C 1
ATOM 678 O O . VAL A 1 89 ? 8.093 -10.672 -8.210 1.00 88.50 89 VAL A O 1
ATOM 681 N N . PRO A 1 90 ? 10.029 -11.421 -9.124 1.00 81.94 90 PRO A N 1
ATOM 682 C CA . PRO A 1 90 ? 9.426 -12.512 -9.897 1.00 81.94 90 PRO A CA 1
ATOM 683 C C . PRO A 1 90 ? 8.687 -13.557 -9.055 1.00 81.94 90 PRO A C 1
ATOM 685 O O . PRO A 1 90 ? 9.126 -13.811 -7.909 1.00 81.94 90 PRO A O 1
#

pLDDT: mean 84.26, std 17.24, range [40.44, 98.38]

Secondary structure (DSSP, 8-state):
-HHHHHHT-BTTBS--S--STTT--SPPPPPPGGGSS--S-----TT---------PPPTTPPSPEEEEEE-SSHHHHHTT-EEEEEE--

Sequence (90 aa):
MRSLRGSYGGPNGVPGGIDPTPFATGPMEPPDPSERGFKETVKANPGQLTTIRAKYDLPNGVAAPQTYVYHCHIIEHEDNDMMRPFTVVP

Radius of gyration: 15.47 Å; chains: 1; bounding box: 33×37×42 Å